Protein AF-A0A4Y1QX73-F1 (afdb_monomer_lite)

Secondary structure (DSSP, 8-state):
--TTGGG-TT----SEEE--SSTTS--GGGGGG-TT--EEEEEE-GGG--SHHHHHHT-GGG-TTEEEEEEE-SS--HHHHHHHHHHH---TT--EEEEE----

InterPro domains:
  IPR056789 R13L1/DRL21-like, LRR repeat region [PF25019] (28-101)

Radius of gyration: 12.57 Å; chains: 1; bounding box: 24×31×30 Å

Foldseek 3Di:
DAALPLVPLQDAEDQEDEADQDNRHHHLLSLLSNLNYAEHYEYEQCVSCPDLQSLLSNPLQNNLRYQEYEYYHDDDDPVVVVSNVVRNDHHPNHNYYHYYDPDD

Organism: Prunus dulcis (NCBI:txid3755)

Sequence (104 aa):
MPPQLGRLTNLQSLPNFVVGKGSDESGIREIGSLSHLRGTLSLSRLENVIDAEDARKADLKSKERVDELVLEWSDNTQETQLGVLDRLEPHRKLEKLIIRGMLD

pLDDT: mean 93.5, std 8.96, range [50.06, 98.56]

Structure (mmCIF, N/CA/C/O backbone):
data_AF-A0A4Y1QX73-F1
#
_entry.id   AF-A0A4Y1QX73-F1
#
loop_
_atom_site.group_PDB
_atom_site.id
_atom_site.type_symbol
_atom_site.label_atom_id
_atom_site.label_alt_id
_atom_site.label_comp_id
_atom_site.label_asym_id
_atom_site.label_entity_id
_atom_site.label_seq_id
_atom_site.pdbx_PDB_ins_code
_atom_site.Cartn_x
_atom_site.Cartn_y
_atom_site.Cartn_z
_atom_site.occupancy
_atom_site.B_iso_or_equiv
_atom_site.auth_seq_id
_atom_site.auth_comp_id
_atom_site.auth_asym_id
_atom_site.auth_atom_id
_atom_site.pdbx_PDB_model_num
ATOM 1 N N . MET A 1 1 ? -2.336 9.765 -7.804 1.00 94.56 1 MET A N 1
ATOM 2 C CA . MET A 1 1 ? -2.667 10.514 -6.566 1.00 94.56 1 MET A CA 1
ATOM 3 C C . MET A 1 1 ? -1.817 11.775 -6.490 1.00 94.56 1 MET A C 1
ATOM 5 O O . MET A 1 1 ? -0.683 11.683 -6.948 1.00 94.56 1 MET A O 1
ATOM 9 N N . PRO A 1 2 ? -2.304 12.919 -5.959 1.00 94.06 2 PRO A N 1
ATOM 10 C CA . PRO A 1 2 ? -1.471 14.115 -5.820 1.00 94.06 2 PRO A CA 1
ATOM 11 C C . PRO A 1 2 ? -0.269 13.815 -4.915 1.00 94.06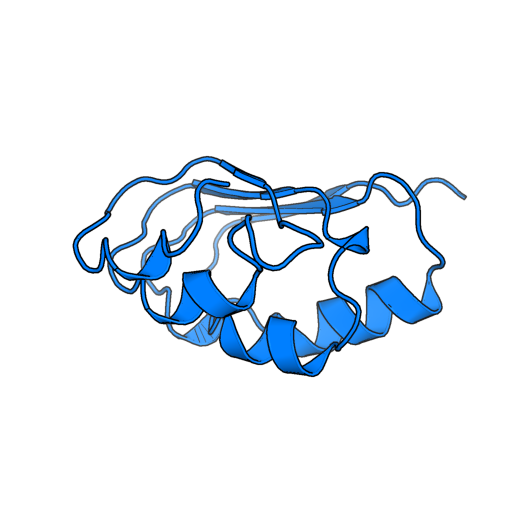 2 PRO A C 1
ATOM 13 O O . PRO A 1 2 ? -0.400 12.976 -4.022 1.00 94.06 2 PRO A O 1
ATOM 16 N N . PRO A 1 3 ? 0.885 14.465 -5.131 1.00 95.69 3 PRO A N 1
ATOM 17 C CA . PRO A 1 3 ? 2.078 14.197 -4.345 1.00 95.69 3 PRO A CA 1
ATOM 18 C C . PRO A 1 3 ? 1.844 14.561 -2.875 1.00 95.69 3 PRO A C 1
ATOM 20 O O . PRO A 1 3 ? 1.100 15.492 -2.562 1.00 95.69 3 PRO A O 1
ATOM 23 N N . GLN A 1 4 ? 2.529 13.855 -1.971 1.00 95.75 4 GLN A N 1
ATOM 24 C CA . GLN A 1 4 ? 2.503 14.109 -0.523 1.00 95.75 4 GLN A CA 1
ATOM 25 C C . GLN A 1 4 ? 1.122 13.910 0.137 1.00 95.75 4 GLN A C 1
ATOM 27 O O . GLN A 1 4 ? 0.855 14.506 1.186 1.00 95.75 4 GLN A O 1
ATOM 32 N N . LEU A 1 5 ? 0.240 13.077 -0.438 1.00 97.00 5 LEU A N 1
ATOM 33 C CA . LEU A 1 5 ? -1.065 12.746 0.154 1.00 97.00 5 LEU A CA 1
ATOM 34 C C . LEU A 1 5 ? -0.939 12.258 1.609 1.00 97.00 5 LEU A C 1
ATOM 36 O O . LEU A 1 5 ? -1.809 12.547 2.430 1.00 97.00 5 LEU A O 1
ATOM 40 N N . GLY A 1 6 ? 0.168 11.599 1.959 1.00 97.19 6 GLY A N 1
ATOM 41 C CA . GLY A 1 6 ? 0.484 11.127 3.304 1.00 97.19 6 GLY A CA 1
ATOM 42 C C . GLY A 1 6 ? 0.575 12.233 4.362 1.00 97.19 6 GLY A C 1
ATOM 43 O O . GLY A 1 6 ? 0.535 11.936 5.557 1.00 97.19 6 GLY A O 1
ATOM 44 N N . ARG A 1 7 ? 0.635 13.514 3.970 1.00 97.94 7 ARG A N 1
ATOM 45 C CA . ARG A 1 7 ? 0.535 14.656 4.898 1.00 97.94 7 ARG A CA 1
ATOM 46 C C . ARG A 1 7 ? -0.870 14.847 5.468 1.00 97.94 7 ARG A C 1
ATOM 48 O O . ARG A 1 7 ? -1.021 15.521 6.485 1.00 97.94 7 ARG A O 1
ATOM 55 N N . LEU A 1 8 ? -1.894 14.254 4.854 1.00 97.81 8 LEU A N 1
ATOM 56 C CA . LEU A 1 8 ? -3.273 14.280 5.341 1.00 97.81 8 LEU A CA 1
ATOM 57 C C . LEU A 1 8 ? -3.475 13.244 6.459 1.00 97.81 8 LEU A C 1
ATOM 59 O O . LEU A 1 8 ? -4.311 12.354 6.355 1.00 97.81 8 LEU A O 1
ATOM 63 N N . THR A 1 9 ? -2.714 13.346 7.546 1.00 96.88 9 THR A N 1
ATOM 64 C CA . THR A 1 9 ? -2.662 12.320 8.606 1.00 96.88 9 THR A CA 1
ATOM 65 C C . THR A 1 9 ? -4.013 12.050 9.277 1.00 96.88 9 THR A C 1
ATOM 67 O O . THR A 1 9 ? -4.266 10.933 9.711 1.00 96.88 9 THR A O 1
ATOM 70 N N . ASN A 1 10 ? -4.917 13.036 9.294 1.00 97.75 10 ASN A N 1
ATOM 71 C CA . ASN A 1 10 ? -6.285 12.919 9.818 1.00 97.75 10 ASN A CA 1
ATOM 72 C C . ASN A 1 10 ? -7.323 12.416 8.797 1.00 97.75 10 ASN A C 1
ATOM 74 O O . ASN A 1 10 ? -8.521 12.414 9.097 1.00 97.75 10 ASN A O 1
ATOM 78 N N . LEU A 1 11 ? -6.902 12.015 7.593 1.00 98.12 11 LEU A N 1
ATOM 79 C CA . LEU A 1 11 ? -7.802 11.513 6.558 1.00 98.12 11 LEU A CA 1
ATOM 80 C C . LEU A 1 11 ? -8.484 10.222 7.023 1.00 98.12 11 LEU A C 1
ATOM 82 O O . LEU A 1 11 ? -7.830 9.269 7.439 1.00 98.12 11 LEU A O 1
ATOM 86 N N . GLN A 1 12 ? -9.816 10.203 6.952 1.00 98.12 12 GLN A N 1
ATOM 87 C CA . GLN A 1 12 ? -10.617 9.072 7.428 1.00 98.12 12 GLN A CA 1
ATOM 88 C C . GLN A 1 12 ? -11.139 8.201 6.291 1.00 98.12 12 GLN A C 1
ATOM 90 O O . GLN A 1 12 ? -11.223 6.992 6.447 1.00 98.12 12 GLN A O 1
ATOM 95 N N . SER A 1 13 ? -11.486 8.801 5.154 1.00 95.25 13 SER A N 1
ATOM 96 C CA . SER A 1 13 ? -12.064 8.095 4.013 1.00 95.25 13 SER A CA 1
ATOM 97 C C . SER A 1 13 ? -11.208 8.337 2.782 1.00 95.25 13 SER A C 1
ATOM 99 O O . SER A 1 13 ? -10.992 9.487 2.396 1.00 95.25 13 SER A O 1
ATOM 101 N N . LEU A 1 14 ? -10.750 7.252 2.166 1.00 97.44 14 LEU A N 1
ATOM 102 C CA . LEU A 1 14 ? -10.049 7.262 0.889 1.00 97.44 14 LEU A CA 1
ATOM 103 C C . LEU A 1 14 ? -10.433 5.994 0.113 1.00 97.44 14 LEU A C 1
ATOM 105 O O . LEU A 1 14 ? -9.727 4.993 0.198 1.00 97.44 14 LEU A O 1
ATOM 109 N N . PRO A 1 15 ? -11.562 6.010 -0.616 1.00 93.69 15 PRO A N 1
ATOM 110 C CA . PRO A 1 15 ? -12.119 4.792 -1.203 1.00 93.69 15 PRO A CA 1
ATOM 111 C C . PRO A 1 15 ? -11.229 4.179 -2.290 1.00 93.69 15 PRO A C 1
ATOM 113 O O . PRO A 1 15 ? -11.273 2.973 -2.506 1.00 93.69 15 PRO A O 1
ATOM 116 N N . ASN A 1 16 ? -10.408 4.985 -2.969 1.00 97.94 16 ASN A N 1
ATOM 117 C CA . ASN A 1 16 ? -9.434 4.506 -3.945 1.00 97.94 16 ASN A CA 1
ATOM 118 C C . ASN A 1 16 ? -8.136 5.306 -3.829 1.00 97.94 16 ASN A C 1
ATOM 120 O O . ASN A 1 16 ? -8.174 6.535 -3.886 1.00 97.94 16 ASN A O 1
ATOM 124 N N . PHE A 1 17 ? -7.007 4.612 -3.711 1.00 98.31 17 PHE A N 1
ATOM 125 C CA . PHE A 1 17 ? -5.649 5.119 -3.836 1.00 98.31 17 PHE A CA 1
ATOM 126 C C . PHE A 1 17 ? -5.037 4.603 -5.142 1.00 98.31 17 PHE A C 1
ATOM 128 O O . PHE A 1 17 ? -4.708 3.427 -5.272 1.00 98.31 17 PHE A O 1
ATOM 135 N N . VAL A 1 18 ? -4.849 5.508 -6.106 1.00 97.50 18 VAL A N 1
ATOM 136 C CA . VAL A 1 18 ? -4.159 5.209 -7.368 1.00 97.50 18 VAL A CA 1
ATOM 137 C C . VAL A 1 18 ? -2.654 5.353 -7.156 1.00 97.50 18 VAL A C 1
ATOM 139 O O . VAL A 1 18 ? -2.172 6.486 -7.010 1.00 97.50 18 VAL A O 1
ATOM 142 N N . VAL A 1 19 ? -1.932 4.231 -7.142 1.00 97.50 19 VAL A N 1
ATOM 143 C CA . VAL A 1 19 ? -0.484 4.186 -6.896 1.00 97.50 19 VAL A CA 1
ATOM 144 C C . VAL A 1 19 ? 0.264 4.875 -8.033 1.00 97.50 19 VAL A C 1
ATOM 146 O O . VAL A 1 19 ? 0.145 4.494 -9.198 1.00 97.50 19 VAL A O 1
ATOM 149 N N . GLY A 1 20 ? 1.018 5.918 -7.685 1.00 96.62 20 GLY A N 1
ATOM 150 C CA . GLY A 1 20 ? 1.855 6.661 -8.619 1.00 96.62 20 GLY A CA 1
ATOM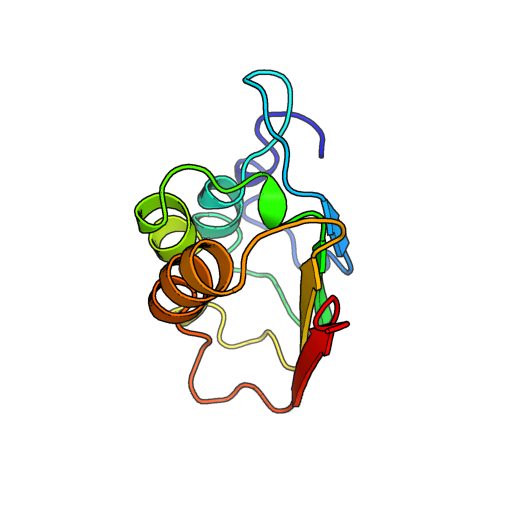 151 C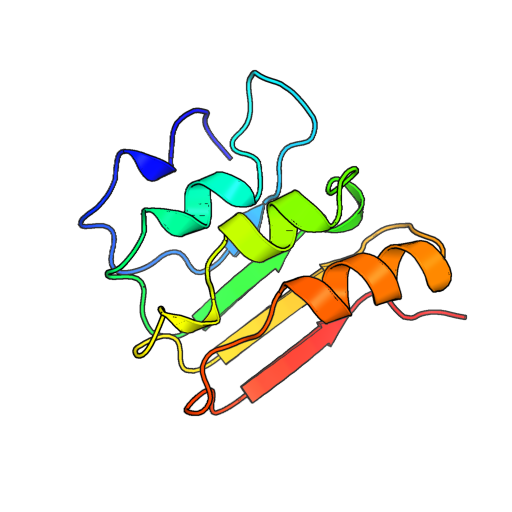 C . GLY A 1 20 ? 3.177 5.964 -8.933 1.00 96.62 20 GLY A C 1
ATOM 152 O O . GLY A 1 20 ? 3.711 5.238 -8.094 1.00 96.62 20 GLY A O 1
ATOM 153 N N . LYS A 1 21 ? 3.711 6.207 -10.134 1.00 90.31 21 LYS A N 1
ATOM 154 C CA . LYS A 1 21 ? 5.000 5.650 -10.600 1.00 90.31 21 LYS A CA 1
ATOM 155 C C . LYS A 1 21 ? 6.165 6.633 -10.436 1.00 90.31 21 LYS A C 1
ATOM 157 O O . LYS A 1 21 ? 7.315 6.213 -10.342 1.00 90.31 21 LYS A O 1
ATOM 162 N N . GLY A 1 22 ? 5.877 7.934 -10.456 1.00 87.31 22 GLY A N 1
ATOM 163 C CA . GLY A 1 22 ? 6.875 9.007 -10.462 1.00 87.31 22 GLY A CA 1
ATOM 164 C C . GLY A 1 22 ? 6.935 9.813 -9.165 1.00 87.31 22 GLY A C 1
ATOM 165 O O . GLY A 1 22 ? 6.118 9.636 -8.267 1.00 87.31 22 GLY A O 1
ATOM 166 N N . SER A 1 23 ? 7.891 10.742 -9.093 1.00 85.31 23 SER A N 1
ATOM 167 C CA . SER A 1 23 ? 8.062 11.675 -7.966 1.00 85.31 23 SER A CA 1
ATOM 168 C C . SER A 1 23 ? 6.897 12.646 -7.780 1.00 85.31 23 SER A C 1
ATOM 170 O O . SER A 1 23 ? 6.679 13.145 -6.678 1.00 85.31 23 SER A O 1
ATOM 172 N N . ASP A 1 24 ? 6.157 12.909 -8.856 1.00 93.06 24 ASP A N 1
ATOM 173 C CA . ASP A 1 24 ? 5.085 13.907 -8.889 1.00 93.06 24 ASP A CA 1
ATOM 174 C C . ASP A 1 24 ? 3.726 13.303 -8.502 1.00 93.06 24 ASP A C 1
ATOM 176 O O . ASP A 1 24 ? 2.688 13.960 -8.569 1.00 93.06 24 ASP A O 1
ATOM 180 N N . GLU A 1 25 ? 3.729 12.044 -8.066 1.00 95.69 25 GLU A N 1
ATOM 181 C CA . GLU A 1 25 ? 2.559 11.291 -7.646 1.00 95.69 25 GLU A CA 1
ATOM 182 C C . GLU A 1 25 ? 2.835 10.602 -6.304 1.00 95.69 25 GLU A C 1
ATOM 184 O O . GLU A 1 25 ? 3.961 10.213 -5.996 1.00 95.69 25 GLU A O 1
ATOM 189 N N . SER A 1 26 ? 1.802 10.395 -5.488 1.00 97.38 26 SER A N 1
ATOM 190 C CA . SER A 1 26 ? 1.965 9.586 -4.276 1.00 97.38 26 SER A CA 1
ATOM 191 C C . SER A 1 26 ? 2.126 8.101 -4.613 1.00 97.38 26 SER A C 1
ATOM 193 O O . SER A 1 26 ? 1.214 7.461 -5.142 1.00 97.38 26 SER A O 1
ATOM 195 N N . GLY A 1 27 ? 3.283 7.547 -4.251 1.00 97.56 27 GLY A N 1
ATOM 196 C CA . GLY A 1 27 ? 3.530 6.107 -4.226 1.00 97.56 27 GLY A CA 1
ATOM 197 C C . GLY A 1 27 ? 2.903 5.429 -3.004 1.00 97.56 27 GLY A C 1
ATOM 198 O O . GLY A 1 27 ? 2.493 6.083 -2.044 1.00 97.56 27 GLY A O 1
ATOM 199 N N . ILE A 1 28 ? 2.871 4.096 -3.013 1.00 97.88 28 ILE A N 1
ATOM 200 C CA . ILE A 1 28 ? 2.169 3.281 -2.007 1.00 97.88 28 ILE A CA 1
ATOM 201 C C . ILE A 1 28 ? 2.646 3.522 -0.559 1.00 97.88 28 ILE A C 1
ATOM 203 O O . ILE A 1 28 ? 1.853 3.474 0.379 1.00 97.88 28 ILE A O 1
ATOM 207 N N . ARG A 1 29 ? 3.924 3.880 -0.375 1.00 97.31 29 ARG A N 1
ATOM 208 C CA . ARG A 1 29 ? 4.524 4.209 0.931 1.00 97.31 29 ARG A CA 1
ATOM 209 C C . ARG A 1 29 ? 3.818 5.354 1.673 1.00 97.31 29 ARG A C 1
ATOM 211 O O . ARG A 1 29 ? 3.869 5.407 2.896 1.00 97.31 29 ARG A O 1
ATOM 218 N N . GLU A 1 30 ? 3.147 6.255 0.954 1.00 97.94 30 GLU A N 1
ATOM 219 C CA . GLU A 1 30 ? 2.419 7.396 1.533 1.00 97.94 30 GLU A CA 1
ATOM 220 C C . GLU A 1 30 ? 1.197 6.958 2.357 1.00 97.94 30 GLU A C 1
ATOM 222 O O . GLU A 1 30 ? 0.750 7.694 3.230 1.00 97.94 30 GLU A O 1
ATOM 227 N N . ILE A 1 31 ? 0.674 5.749 2.129 1.00 98.12 31 ILE A N 1
ATOM 228 C CA . ILE A 1 31 ? -0.436 5.184 2.913 1.00 98.12 31 ILE A CA 1
ATOM 229 C C . ILE A 1 31 ? -0.014 4.934 4.366 1.00 98.12 31 ILE A C 1
ATOM 231 O O . ILE A 1 31 ? -0.852 4.994 5.270 1.00 98.12 31 ILE A O 1
ATOM 235 N N . GLY A 1 32 ? 1.281 4.707 4.611 1.00 98.19 32 GLY A N 1
ATOM 236 C CA . GLY A 1 32 ? 1.824 4.432 5.940 1.00 98.19 32 GLY A CA 1
ATOM 237 C C . GLY A 1 32 ? 1.409 5.471 6.979 1.00 98.19 32 GLY A C 1
ATOM 238 O O . GLY A 1 32 ? 0.994 5.104 8.077 1.00 98.19 32 GLY A O 1
ATOM 239 N N . SER A 1 33 ? 1.416 6.756 6.614 1.00 98.25 33 SER A N 1
ATOM 240 C CA . SER A 1 33 ? 1.070 7.863 7.515 1.00 98.25 33 SER A CA 1
ATOM 241 C C . SER A 1 33 ? -0.433 8.145 7.639 1.00 98.25 33 SER A C 1
ATOM 243 O O . SER A 1 33 ? -0.833 8.928 8.502 1.00 98.25 33 SER A O 1
ATOM 245 N N . LEU A 1 34 ? -1.283 7.512 6.825 1.00 98.12 34 LEU A N 1
ATOM 246 C CA . LEU A 1 34 ? -2.740 7.685 6.843 1.00 98.12 34 LEU A CA 1
ATOM 247 C C . LEU A 1 34 ? -3.388 6.736 7.868 1.00 98.12 34 LEU A C 1
ATOM 249 O O . LEU A 1 34 ? -4.145 5.827 7.531 1.00 98.12 34 LEU A O 1
ATOM 253 N N . SER A 1 35 ? -3.058 6.911 9.146 1.00 96.56 35 SER A N 1
ATOM 254 C CA . SER A 1 35 ? -3.435 5.990 10.233 1.00 96.56 35 SER A CA 1
ATOM 255 C C . SER A 1 35 ? -4.937 5.952 10.550 1.00 96.56 35 SER A C 1
ATOM 257 O O . SER A 1 35 ? -5.418 4.996 11.156 1.00 96.56 35 SER A O 1
ATOM 259 N N . HIS A 1 36 ? -5.692 6.981 10.155 1.00 98.00 36 HIS A N 1
ATOM 260 C CA . HIS A 1 36 ? -7.111 7.132 10.491 1.00 98.00 36 HIS A CA 1
ATOM 261 C C . HIS A 1 36 ? -8.090 6.625 9.425 1.00 98.00 36 HIS A C 1
ATOM 263 O O . HIS A 1 36 ? -9.311 6.745 9.634 1.00 98.00 36 HIS A O 1
ATOM 269 N N . LEU A 1 37 ? -7.561 6.045 8.338 1.00 98.38 37 LEU A N 1
ATOM 270 C CA . LEU A 1 37 ? -8.344 5.424 7.274 1.00 98.38 37 LEU A CA 1
ATOM 271 C C . LEU A 1 37 ? -9.285 4.359 7.830 1.00 98.38 37 LEU A C 1
ATOM 273 O O . LEU A 1 37 ? -8.929 3.612 8.745 1.00 98.38 37 LEU A O 1
ATOM 277 N N . ARG A 1 38 ? -10.494 4.315 7.274 1.00 97.94 38 ARG A N 1
ATOM 278 C CA . ARG A 1 38 ? -11.526 3.359 7.660 1.00 97.94 38 ARG A CA 1
ATOM 279 C C . ARG A 1 38 ? -12.452 2.977 6.515 1.00 97.94 38 ARG A C 1
ATOM 281 O O . ARG A 1 38 ? -12.525 3.700 5.521 1.00 97.94 38 ARG A O 1
ATOM 288 N N . GLY A 1 39 ? -13.206 1.899 6.710 1.00 97.81 39 GLY A N 1
ATOM 289 C CA . GLY A 1 39 ? -14.127 1.366 5.713 1.00 97.81 39 GLY A CA 1
ATOM 290 C C . GLY A 1 39 ? -13.369 0.709 4.565 1.00 97.81 39 GLY A C 1
ATOM 291 O O . GLY A 1 39 ? -12.398 -0.012 4.792 1.00 97.81 39 GLY A O 1
ATOM 292 N N . THR A 1 40 ? -13.800 0.966 3.332 1.00 98.19 40 THR A N 1
ATOM 293 C CA . THR A 1 40 ? -13.180 0.395 2.133 1.00 98.19 40 THR A CA 1
ATOM 294 C C . THR A 1 40 ? -11.962 1.202 1.682 1.00 98.19 40 THR A C 1
ATOM 296 O O . THR A 1 40 ? -12.040 2.421 1.513 1.00 98.19 40 THR A O 1
ATOM 299 N N . LEU A 1 41 ? -10.863 0.504 1.402 1.00 98.56 41 LEU A N 1
ATOM 300 C CA . LEU A 1 41 ? -9.672 1.028 0.739 1.00 98.56 41 LEU A CA 1
ATOM 301 C C . LEU A 1 41 ? -9.390 0.201 -0.522 1.00 98.56 41 LEU A C 1
ATOM 303 O O . LEU A 1 41 ? -9.045 -0.974 -0.423 1.00 98.56 41 LEU A O 1
ATOM 307 N N . SER A 1 42 ? -9.504 0.799 -1.709 1.00 98.50 42 SER A N 1
ATOM 308 C CA . SER A 1 42 ? -8.953 0.211 -2.939 1.00 98.50 42 SER A CA 1
ATOM 309 C C . SER A 1 42 ? -7.548 0.745 -3.209 1.00 98.50 42 SER A C 1
ATOM 311 O O . SER A 1 42 ? -7.316 1.950 -3.112 1.00 98.50 42 SER A O 1
ATOM 313 N N . LEU A 1 43 ? -6.616 -0.142 -3.547 1.00 98.25 43 LEU A N 1
ATOM 314 C CA . LEU A 1 43 ? -5.280 0.163 -4.043 1.00 98.25 43 LEU A CA 1
ATOM 315 C C . LEU A 1 43 ? -5.212 -0.260 -5.508 1.00 98.25 43 LEU A C 1
ATOM 317 O O . LEU A 1 43 ? -5.168 -1.451 -5.817 1.00 98.25 43 LEU A O 1
ATOM 321 N N . SER A 1 44 ? -5.197 0.722 -6.404 1.00 96.50 44 SER A N 1
ATOM 322 C CA . SER A 1 44 ? -5.178 0.491 -7.848 1.00 96.50 44 SER A CA 1
ATOM 323 C C . SER A 1 44 ? -3.829 0.833 -8.468 1.00 96.50 44 SER A C 1
ATOM 325 O O . SER A 1 44 ? -3.085 1.680 -7.962 1.00 96.50 44 SER A O 1
ATOM 327 N N . ARG A 1 45 ? -3.541 0.184 -9.602 1.00 95.19 45 ARG A N 1
ATOM 328 C CA . ARG A 1 45 ? -2.273 0.279 -10.339 1.00 95.19 45 ARG A CA 1
ATOM 329 C C . ARG A 1 45 ? -1.076 -0.224 -9.539 1.00 95.19 45 ARG A C 1
ATOM 331 O O . ARG A 1 45 ? -0.008 0.394 -9.532 1.00 95.19 45 ARG A O 1
ATOM 338 N N . LEU A 1 46 ? -1.254 -1.339 -8.835 1.00 95.88 46 LEU A N 1
ATOM 339 C CA . LEU A 1 46 ? -0.195 -1.940 -8.024 1.00 95.88 46 LEU A CA 1
ATOM 340 C C . LEU A 1 46 ? 1.010 -2.406 -8.859 1.00 95.88 46 LEU A C 1
ATOM 342 O O . LEU A 1 46 ? 2.090 -2.582 -8.301 1.00 95.88 46 LEU A O 1
ATOM 346 N N . GLU A 1 47 ? 0.886 -2.509 -10.187 1.00 93.31 47 GLU A N 1
ATOM 347 C CA . GLU A 1 47 ? 2.017 -2.681 -11.110 1.00 93.31 47 GLU A CA 1
ATOM 348 C C . GLU A 1 47 ? 3.064 -1.554 -11.040 1.00 93.31 47 GLU A C 1
ATOM 350 O O . GLU A 1 47 ? 4.205 -1.738 -11.457 1.00 93.31 47 GLU A O 1
ATOM 355 N N . ASN A 1 48 ? 2.716 -0.393 -10.477 1.00 94.81 48 ASN A N 1
ATOM 356 C CA . ASN A 1 48 ? 3.655 0.712 -10.280 1.00 94.81 48 ASN A CA 1
ATOM 357 C C . ASN A 1 48 ? 4.577 0.524 -9.061 1.00 94.81 48 ASN A C 1
ATOM 359 O O . ASN A 1 48 ? 5.488 1.330 -8.860 1.00 94.81 48 ASN A O 1
ATOM 363 N N . VAL A 1 49 ? 4.366 -0.510 -8.239 1.00 94.31 49 VAL A N 1
ATOM 364 C CA . VAL A 1 49 ? 5.239 -0.826 -7.101 1.00 94.31 49 VAL A CA 1
ATOM 365 C C . VAL A 1 49 ? 6.465 -1.592 -7.602 1.00 94.31 49 VAL A C 1
ATOM 367 O O . VAL A 1 49 ? 6.406 -2.794 -7.830 1.00 94.31 49 VAL A O 1
ATOM 370 N N . ILE A 1 50 ? 7.581 -0.880 -7.777 1.00 89.69 50 ILE A N 1
ATOM 371 C CA . ILE A 1 50 ? 8.840 -1.458 -8.281 1.00 89.69 50 ILE A CA 1
ATOM 372 C C . ILE A 1 50 ? 9.620 -2.183 -7.175 1.00 89.69 50 ILE A C 1
ATOM 374 O O . ILE A 1 50 ? 10.186 -3.245 -7.407 1.00 89.69 50 ILE A O 1
ATOM 378 N N . ASP A 1 51 ? 9.649 -1.607 -5.972 1.00 92.38 51 ASP A N 1
ATOM 379 C CA . ASP A 1 51 ? 10.285 -2.201 -4.796 1.00 92.38 51 ASP A CA 1
ATOM 380 C C . ASP A 1 51 ? 9.203 -2.749 -3.860 1.00 92.38 51 ASP A C 1
ATOM 382 O O . ASP A 1 51 ? 8.422 -1.988 -3.283 1.00 92.38 51 ASP A O 1
ATOM 386 N N . ALA A 1 52 ? 9.160 -4.071 -3.689 1.00 93.38 52 ALA A N 1
ATOM 387 C CA . ALA A 1 52 ? 8.210 -4.729 -2.796 1.00 93.38 52 ALA A CA 1
ATOM 388 C C . ALA A 1 52 ? 8.322 -4.230 -1.341 1.00 93.38 52 ALA A C 1
ATOM 390 O O . ALA A 1 52 ? 7.337 -4.230 -0.601 1.00 93.38 52 ALA A O 1
ATOM 391 N N . GLU A 1 53 ? 9.484 -3.727 -0.919 1.00 95.44 53 GLU A N 1
ATOM 392 C CA . GLU A 1 53 ? 9.656 -3.155 0.417 1.00 95.44 53 GLU A CA 1
ATOM 393 C C . GLU A 1 53 ? 8.872 -1.849 0.611 1.00 95.44 53 GLU A C 1
ATOM 395 O O . GLU A 1 53 ? 8.547 -1.491 1.748 1.00 95.44 53 GLU A O 1
ATOM 400 N N . ASP A 1 54 ? 8.509 -1.142 -0.464 1.00 96.19 54 ASP A N 1
ATOM 401 C CA . ASP A 1 54 ? 7.601 0.002 -0.373 1.00 96.19 54 ASP A CA 1
ATOM 402 C C . ASP A 1 54 ? 6.171 -0.416 -0.041 1.00 96.19 54 ASP A C 1
ATOM 404 O O . ASP A 1 54 ? 5.482 0.322 0.666 1.00 96.19 54 ASP A O 1
ATOM 408 N N . ALA A 1 55 ? 5.738 -1.602 -0.476 1.00 97.62 55 ALA A N 1
ATOM 409 C CA . ALA A 1 55 ? 4.432 -2.137 -0.108 1.00 97.62 55 ALA A CA 1
ATOM 410 C C . ALA A 1 55 ? 4.336 -2.363 1.406 1.00 97.62 55 ALA A C 1
ATOM 412 O O . ALA A 1 55 ? 3.336 -1.988 2.017 1.00 97.62 55 ALA A O 1
ATOM 413 N N . ARG A 1 56 ? 5.420 -2.830 2.044 1.00 98.06 56 ARG A N 1
ATOM 414 C CA . ARG A 1 56 ? 5.484 -2.939 3.512 1.00 98.06 56 ARG A CA 1
ATOM 415 C C . ARG A 1 56 ? 5.322 -1.585 4.203 1.00 98.06 56 ARG A C 1
ATOM 417 O O . ARG A 1 56 ? 4.712 -1.504 5.265 1.00 98.06 56 ARG A O 1
ATOM 424 N N . LYS A 1 57 ? 5.835 -0.501 3.609 1.00 98.19 57 LYS A N 1
ATOM 425 C CA . LYS A 1 57 ? 5.724 0.861 4.171 1.00 98.19 57 LYS A CA 1
ATOM 426 C C . LYS A 1 57 ? 4.303 1.425 4.116 1.00 98.19 57 LYS A C 1
ATOM 428 O O . LYS A 1 57 ? 4.033 2.394 4.818 1.00 98.19 57 LYS A O 1
ATOM 433 N N . ALA A 1 58 ? 3.395 0.831 3.338 1.00 98.06 58 ALA A N 1
ATOM 434 C CA . ALA A 1 58 ? 1.970 1.158 3.414 1.00 98.06 58 ALA A CA 1
ATOM 435 C C . ALA A 1 58 ? 1.381 0.838 4.799 1.00 98.06 58 ALA A C 1
ATOM 437 O O . ALA A 1 58 ? 0.375 1.432 5.201 1.00 98.06 58 ALA A O 1
ATOM 438 N N . ASP A 1 59 ? 2.026 -0.082 5.531 1.00 98.31 59 ASP A N 1
ATOM 439 C CA . ASP A 1 59 ? 1.684 -0.469 6.896 1.00 98.31 59 ASP A CA 1
ATOM 440 C C . ASP A 1 59 ? 0.184 -0.770 7.026 1.00 98.31 59 ASP A C 1
ATOM 442 O O . ASP A 1 59 ? -0.519 -0.223 7.877 1.00 98.31 59 ASP A O 1
ATOM 446 N N . LEU A 1 60 ? -0.352 -1.591 6.112 1.00 98.44 60 LEU A N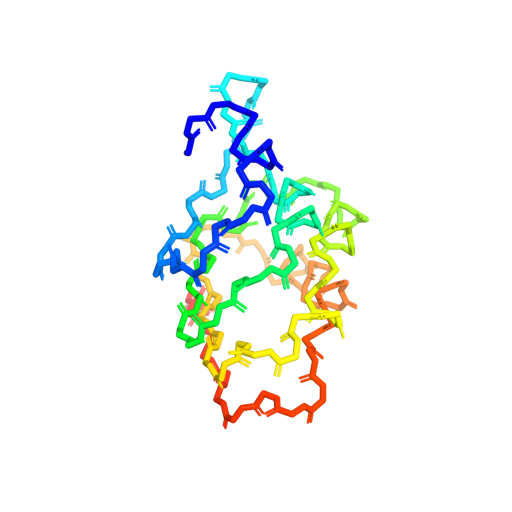 1
ATOM 447 C CA . LEU A 1 60 ? -1.768 -1.983 6.149 1.00 98.44 60 LEU A CA 1
ATOM 448 C C . LEU A 1 60 ? -2.088 -2.771 7.422 1.00 98.44 60 LEU A C 1
ATOM 450 O O . LEU A 1 60 ? -3.218 -2.748 7.909 1.00 98.44 60 LEU A O 1
ATOM 454 N N . LYS A 1 61 ? -1.065 -3.390 8.010 1.00 98.06 61 LYS A N 1
ATOM 455 C CA . LYS A 1 61 ? -1.105 -4.059 9.301 1.00 98.06 61 LYS A CA 1
ATOM 456 C C . LYS A 1 61 ? -1.475 -3.144 10.459 1.00 98.06 61 LYS A C 1
ATOM 458 O O . LYS A 1 61 ? -1.953 -3.672 11.448 1.00 98.06 61 LYS A O 1
ATOM 463 N N . SER A 1 62 ? -1.287 -1.825 10.386 1.00 97.75 62 SER A N 1
ATOM 464 C CA . SER A 1 62 ? -1.734 -0.892 11.437 1.00 97.75 62 SER A CA 1
ATOM 465 C C . SER A 1 62 ? -3.113 -0.281 11.177 1.00 97.75 62 SER A C 1
ATOM 467 O O . SER A 1 62 ? -3.667 0.396 12.046 1.00 97.75 62 SER A O 1
ATOM 469 N N . LYS A 1 63 ? -3.705 -0.516 10.000 1.00 97.81 63 LYS A N 1
ATOM 470 C CA . LYS A 1 63 ? -4.977 0.093 9.584 1.00 97.81 63 LYS A CA 1
ATOM 471 C C . LYS A 1 63 ? -6.173 -0.676 10.148 1.00 97.81 63 LYS A C 1
ATOM 473 O O . LYS A 1 63 ? -6.947 -1.279 9.415 1.00 97.81 63 LYS A O 1
ATOM 478 N N . GLU A 1 64 ? -6.342 -0.643 11.470 1.00 97.19 64 GLU A N 1
ATOM 479 C CA . GLU A 1 64 ? -7.341 -1.468 12.172 1.00 97.19 64 GLU A CA 1
ATOM 480 C C . GLU A 1 64 ? -8.802 -1.202 11.792 1.00 97.19 64 GLU A C 1
ATOM 482 O O . GLU A 1 64 ? -9.658 -2.025 12.105 1.00 97.19 64 GLU A O 1
ATOM 487 N N . ARG A 1 65 ? -9.094 -0.034 11.210 1.00 98.06 65 ARG A N 1
ATOM 488 C CA . ARG A 1 65 ? -10.457 0.404 10.872 1.00 98.06 65 ARG A CA 1
ATOM 489 C C . ARG A 1 65 ? -10.797 0.211 9.395 1.00 98.06 65 ARG A C 1
ATOM 491 O O . ARG A 1 65 ? -11.868 0.635 8.974 1.00 98.06 65 ARG A O 1
ATOM 498 N N . VAL A 1 66 ? -9.866 -0.321 8.602 1.00 98.38 66 VAL A N 1
ATOM 499 C CA . VAL A 1 66 ? -10.131 -0.710 7.217 1.00 98.38 66 VAL A CA 1
ATOM 500 C C . VAL A 1 66 ? -10.791 -2.082 7.245 1.00 98.38 66 VAL A C 1
ATOM 502 O O . VAL A 1 66 ? -10.182 -3.056 7.689 1.00 98.38 66 VAL A O 1
ATOM 505 N N . ASP A 1 67 ? -12.029 -2.129 6.769 1.00 98.06 67 ASP A N 1
ATOM 506 C CA . ASP A 1 67 ? -12.888 -3.314 6.825 1.00 98.06 67 ASP A CA 1
ATOM 507 C C . ASP A 1 67 ? -12.804 -4.105 5.508 1.00 98.06 67 ASP A C 1
ATOM 509 O O . ASP A 1 67 ? -12.816 -5.337 5.502 1.00 98.06 67 ASP A O 1
ATOM 513 N N . GLU A 1 68 ? -12.630 -3.401 4.383 1.00 98.56 68 GLU A N 1
ATOM 514 C CA . GLU A 1 68 ? -12.490 -3.988 3.049 1.00 98.56 68 GLU A CA 1
ATOM 515 C C . GLU A 1 68 ? -11.251 -3.443 2.334 1.00 98.56 68 GLU A C 1
ATOM 517 O O . GLU A 1 68 ? -11.038 -2.232 2.256 1.00 98.56 68 GLU A O 1
ATOM 522 N N . LEU A 1 69 ? -10.460 -4.352 1.766 1.00 98.50 69 LEU A N 1
ATOM 523 C CA . LEU A 1 69 ? -9.294 -4.041 0.951 1.00 98.50 69 LEU A CA 1
ATOM 524 C C . LEU A 1 69 ? -9.499 -4.598 -0.456 1.00 98.50 69 LEU A C 1
ATOM 526 O O . LEU A 1 69 ? -9.774 -5.787 -0.632 1.00 98.50 69 LEU A O 1
ATOM 530 N N . VAL A 1 70 ? -9.331 -3.741 -1.458 1.00 98.00 70 VAL A N 1
ATOM 531 C CA . VAL A 1 70 ? -9.342 -4.133 -2.870 1.00 98.00 70 VAL A CA 1
ATOM 532 C C . VAL A 1 70 ? -7.955 -3.876 -3.442 1.00 98.00 70 VAL A C 1
ATOM 534 O O . VAL A 1 70 ? -7.429 -2.778 -3.309 1.00 98.00 70 VAL A O 1
ATOM 537 N N . LEU A 1 71 ? -7.347 -4.890 -4.045 1.00 97.06 71 LEU A N 1
ATOM 538 C CA . LEU A 1 71 ? -6.027 -4.819 -4.663 1.00 97.06 71 LEU A CA 1
ATOM 539 C C . LEU A 1 71 ? -6.185 -5.031 -6.168 1.00 97.06 71 LEU A C 1
ATOM 541 O O . LEU A 1 71 ? -6.705 -6.068 -6.585 1.00 97.06 71 LEU A O 1
ATOM 545 N N . GLU A 1 72 ? -5.780 -4.052 -6.976 1.00 95.06 72 GLU A N 1
ATOM 546 C CA . GLU A 1 72 ? -6.026 -4.054 -8.422 1.00 95.06 72 GLU A CA 1
ATOM 547 C C . GLU A 1 72 ? -4.727 -3.835 -9.214 1.00 95.06 72 GLU A C 1
ATOM 549 O O . GLU A 1 72 ? -4.042 -2.815 -9.057 1.00 95.06 72 GLU A O 1
ATOM 554 N N . TRP A 1 73 ? -4.429 -4.789 -10.101 1.00 92.25 73 TRP A N 1
ATOM 555 C CA . TRP A 1 73 ? -3.392 -4.700 -11.132 1.00 92.25 73 TRP A CA 1
ATOM 556 C C . TRP A 1 73 ? -4.023 -4.563 -12.517 1.00 92.25 73 TRP A C 1
ATOM 558 O O . TRP A 1 73 ? -5.073 -5.154 -12.781 1.00 92.25 73 TRP A O 1
ATOM 568 N N . SER A 1 74 ? -3.360 -3.819 -13.403 1.00 84.94 74 SER A N 1
ATOM 569 C CA . SER A 1 74 ? -3.774 -3.686 -14.812 1.00 84.94 74 SER A CA 1
ATOM 570 C C . SER A 1 74 ? -2.903 -4.499 -15.776 1.00 84.94 74 SER A C 1
ATOM 572 O O . SER A 1 74 ? -3.389 -4.913 -16.822 1.00 84.94 74 SER A O 1
ATOM 574 N N . ASP A 1 75 ? -1.622 -4.685 -15.444 1.00 76.44 75 ASP A N 1
ATOM 575 C CA . ASP A 1 75 ? -0.613 -5.343 -16.285 1.00 76.44 75 ASP A CA 1
ATOM 576 C C . ASP A 1 75 ? 0.607 -5.703 -15.417 1.00 76.44 75 ASP A C 1
ATOM 578 O O . ASP A 1 75 ? 1.259 -4.797 -14.895 1.00 76.44 75 ASP A O 1
ATOM 582 N N . ASN A 1 76 ? 0.883 -6.992 -15.175 1.00 69.38 76 ASN A N 1
ATOM 583 C CA . ASN A 1 76 ? 2.124 -7.441 -14.528 1.00 69.38 76 ASN A CA 1
ATOM 584 C C . ASN A 1 76 ? 2.329 -8.966 -14.635 1.00 69.38 76 ASN A C 1
ATOM 586 O O . ASN A 1 76 ? 1.383 -9.715 -14.859 1.00 69.38 76 ASN A O 1
ATOM 590 N N . THR A 1 77 ? 3.552 -9.432 -14.365 1.00 75.19 77 THR A N 1
ATOM 591 C CA . THR A 1 77 ? 3.856 -10.862 -14.169 1.00 75.19 77 THR A CA 1
ATOM 592 C C . THR A 1 77 ? 3.419 -11.353 -12.785 1.00 75.19 77 THR A C 1
ATOM 594 O O . THR A 1 77 ? 3.494 -10.605 -11.806 1.00 75.19 77 THR A O 1
ATOM 597 N N . GLN A 1 78 ? 3.036 -12.632 -12.675 1.00 76.81 78 GLN A N 1
ATOM 598 C CA . GLN A 1 78 ? 2.648 -13.244 -11.394 1.00 76.81 78 GLN A CA 1
ATOM 599 C C . GLN A 1 78 ? 3.757 -13.136 -10.329 1.00 76.81 78 GLN A C 1
ATOM 601 O O . GLN A 1 78 ? 3.477 -12.830 -9.174 1.00 76.81 78 GLN A O 1
ATOM 606 N N . GLU A 1 79 ? 5.026 -13.316 -10.706 1.00 77.69 79 GLU A N 1
ATOM 607 C CA . GLU A 1 79 ? 6.171 -13.271 -9.780 1.00 77.69 79 GLU A CA 1
ATOM 608 C C . GLU A 1 79 ? 6.318 -11.904 -9.098 1.00 77.69 79 GLU A C 1
ATOM 610 O O . GLU A 1 79 ? 6.508 -11.818 -7.883 1.00 77.69 79 GLU A O 1
ATOM 615 N N . THR A 1 80 ? 6.172 -10.821 -9.868 1.00 78.62 80 THR A N 1
ATOM 616 C CA . THR A 1 80 ? 6.256 -9.456 -9.328 1.00 78.62 80 THR A CA 1
ATOM 617 C C . THR A 1 80 ? 5.053 -9.149 -8.433 1.00 78.62 80 THR A C 1
ATOM 619 O O . THR A 1 80 ? 5.203 -8.522 -7.382 1.00 78.62 80 THR A O 1
ATOM 622 N N . GLN A 1 81 ? 3.859 -9.624 -8.807 1.00 84.50 81 GLN A N 1
ATOM 623 C CA . GLN A 1 81 ? 2.650 -9.475 -7.990 1.00 84.50 81 GLN A CA 1
ATOM 624 C C . GLN A 1 81 ? 2.785 -10.186 -6.639 1.00 84.50 81 GLN A C 1
ATOM 626 O O . GLN A 1 81 ? 2.462 -9.590 -5.611 1.00 84.50 81 GLN A O 1
ATOM 631 N N . LEU A 1 82 ? 3.305 -11.418 -6.622 1.00 87.94 82 LEU A N 1
ATOM 632 C CA . LEU A 1 82 ? 3.503 -12.201 -5.398 1.00 87.94 82 LEU A CA 1
ATOM 633 C C . LEU A 1 82 ? 4.439 -11.495 -4.413 1.00 87.94 82 LEU A C 1
ATOM 635 O O . LEU A 1 82 ? 4.101 -11.370 -3.239 1.00 87.94 82 LEU A O 1
ATOM 639 N N . GLY A 1 83 ? 5.559 -10.942 -4.891 1.00 92.38 83 GLY A N 1
ATOM 640 C CA . GLY A 1 83 ? 6.482 -10.192 -4.034 1.00 92.38 83 GLY A CA 1
ATOM 641 C C . GLY A 1 83 ? 5.830 -8.980 -3.356 1.00 92.38 83 GLY A C 1
ATOM 642 O O . GLY A 1 83 ? 6.080 -8.716 -2.179 1.00 92.38 83 GLY A O 1
ATOM 643 N N . VAL A 1 84 ? 4.960 -8.257 -4.071 1.00 95.12 84 VAL A N 1
ATOM 644 C CA . VAL A 1 84 ? 4.188 -7.136 -3.508 1.00 95.12 84 VAL A CA 1
ATOM 645 C C . VAL A 1 84 ? 3.130 -7.637 -2.523 1.00 95.12 84 VAL A C 1
ATOM 647 O O . VAL A 1 84 ? 3.025 -7.098 -1.420 1.00 95.12 84 VAL A O 1
ATOM 650 N N . LEU A 1 85 ? 2.370 -8.674 -2.886 1.00 94.50 85 LEU A N 1
ATOM 651 C CA . LEU A 1 85 ? 1.332 -9.276 -2.040 1.00 94.50 85 LEU A CA 1
ATOM 652 C C . LEU A 1 85 ? 1.894 -9.747 -0.692 1.00 94.50 85 LEU A C 1
ATOM 654 O O . LEU A 1 85 ? 1.326 -9.411 0.350 1.00 94.50 85 LEU A O 1
ATOM 658 N N . ASP A 1 86 ? 3.048 -10.414 -0.705 1.00 94.50 86 ASP A N 1
ATOM 659 C CA . ASP A 1 86 ? 3.756 -10.887 0.492 1.00 94.50 86 ASP A CA 1
ATOM 660 C C . ASP A 1 86 ? 4.173 -9.754 1.442 1.00 94.50 86 ASP A C 1
ATOM 662 O O . ASP A 1 86 ? 4.474 -9.994 2.613 1.00 94.50 86 ASP A O 1
ATOM 666 N N . ARG A 1 87 ? 4.239 -8.510 0.956 1.00 97.69 87 ARG A N 1
ATOM 667 C CA . ARG A 1 87 ? 4.682 -7.341 1.728 1.00 97.69 87 ARG A CA 1
ATOM 668 C C . ARG A 1 87 ? 3.551 -6.430 2.181 1.00 97.69 87 ARG A C 1
ATOM 670 O O . ARG A 1 87 ? 3.773 -5.642 3.096 1.00 97.69 87 ARG A O 1
ATOM 677 N N . LEU A 1 88 ? 2.362 -6.525 1.586 1.00 96.44 88 LEU A N 1
ATOM 678 C CA . LEU A 1 88 ? 1.227 -5.668 1.937 1.00 96.44 88 LEU A CA 1
ATOM 679 C C . LEU A 1 88 ? 0.683 -5.941 3.347 1.00 96.44 88 LEU A C 1
ATOM 681 O O . LEU A 1 88 ? 0.272 -4.992 4.005 1.00 96.44 88 LEU A O 1
ATOM 685 N N . GLU A 1 89 ? 0.695 -7.200 3.804 1.00 95.88 89 GLU A N 1
ATOM 686 C CA . GLU A 1 89 ? 0.285 -7.642 5.153 1.00 95.88 89 GLU A CA 1
ATOM 687 C C . GLU A 1 89 ? -0.917 -6.864 5.750 1.00 95.88 89 GLU A C 1
ATOM 689 O O . GLU A 1 89 ? -0.733 -6.026 6.639 1.00 95.88 89 GLU A O 1
ATOM 694 N N . PRO A 1 90 ? -2.166 -7.105 5.306 1.00 97.38 90 PRO A N 1
ATOM 695 C CA . PRO A 1 90 ? -3.329 -6.411 5.857 1.00 97.38 90 PRO A CA 1
ATOM 696 C C . PRO A 1 90 ? -3.544 -6.700 7.351 1.00 97.38 90 PRO A C 1
ATOM 698 O O . PRO A 1 90 ? -3.137 -7.738 7.881 1.00 97.38 90 PRO A O 1
ATOM 701 N N . HIS A 1 91 ? -4.225 -5.786 8.049 1.00 98.44 91 HIS A N 1
ATOM 702 C CA . HIS A 1 91 ? -4.582 -5.993 9.450 1.00 98.44 91 HIS A CA 1
ATOM 703 C C . HIS A 1 91 ? -5.476 -7.236 9.622 1.00 98.44 91 HIS A C 1
ATOM 705 O O . HIS A 1 91 ? -6.406 -7.484 8.862 1.00 98.44 91 HIS A O 1
ATOM 711 N N . ARG A 1 92 ? -5.243 -7.998 10.695 1.00 96.94 92 ARG A N 1
ATOM 712 C CA . ARG A 1 92 ? -5.910 -9.283 10.988 1.00 96.94 92 ARG A CA 1
ATOM 713 C C . ARG A 1 92 ? -7.437 -9.229 11.189 1.00 96.94 92 ARG A C 1
ATOM 715 O O . ARG A 1 92 ? -8.064 -10.277 11.242 1.00 96.94 92 ARG A O 1
ATOM 722 N N . LYS A 1 93 ? -8.011 -8.034 11.376 1.00 96.75 93 LYS A N 1
ATOM 723 C CA . LYS A 1 93 ? -9.468 -7.804 11.494 1.00 96.75 93 LYS A CA 1
ATOM 724 C C . LYS A 1 93 ? -10.134 -7.479 10.147 1.00 96.75 93 LYS A C 1
ATOM 726 O O . LYS A 1 93 ? -11.327 -7.223 10.151 1.00 96.75 93 LYS A O 1
ATOM 731 N N . LEU A 1 94 ? -9.383 -7.446 9.040 1.00 98.31 94 LEU A N 1
ATOM 732 C CA . LEU A 1 94 ? -9.943 -7.186 7.714 1.00 98.31 94 LEU A CA 1
ATOM 733 C C . LEU A 1 94 ? -11.083 -8.174 7.432 1.00 98.31 94 LEU A C 1
ATOM 735 O O . LEU A 1 94 ? -10.886 -9.386 7.517 1.00 98.31 94 LEU A O 1
ATOM 739 N N . GLU A 1 95 ? -12.261 -7.659 7.100 1.00 98.50 95 GLU A N 1
ATOM 740 C CA . GLU A 1 95 ? -13.456 -8.475 6.880 1.00 98.50 95 GLU A CA 1
ATOM 741 C C . GLU A 1 95 ? -13.497 -9.029 5.457 1.00 98.50 95 GLU A C 1
ATOM 743 O O . GLU A 1 95 ? -13.999 -10.129 5.219 1.00 98.50 95 GLU A O 1
ATOM 748 N N . LYS A 1 96 ? -12.955 -8.272 4.495 1.00 98.50 96 LYS A N 1
ATOM 749 C CA . LYS A 1 96 ? -13.004 -8.632 3.081 1.00 98.50 96 LYS A CA 1
ATOM 750 C C . LYS A 1 96 ? -11.744 -8.218 2.333 1.00 98.50 96 LYS A C 1
ATOM 752 O O . LYS A 1 96 ? -11.314 -7.069 2.386 1.00 98.50 96 LYS A O 1
ATOM 757 N N . LEU A 1 97 ? -11.195 -9.164 1.578 1.00 97.62 97 LEU A N 1
ATOM 758 C CA . LEU A 1 97 ? -10.097 -8.948 0.644 1.00 97.62 97 LEU A CA 1
ATOM 759 C C . LEU A 1 97 ? -10.557 -9.315 -0.766 1.00 97.62 97 LEU A C 1
ATOM 761 O O . LEU A 1 97 ? -11.066 -10.414 -0.988 1.00 97.62 97 LEU A O 1
ATOM 765 N N . ILE A 1 98 ? -10.360 -8.408 -1.717 1.00 96.62 98 ILE A N 1
ATOM 766 C CA . ILE A 1 98 ? -10.583 -8.653 -3.142 1.00 96.62 98 ILE A CA 1
ATOM 767 C C . ILE A 1 98 ? -9.271 -8.409 -3.877 1.00 96.62 98 ILE A C 1
ATOM 769 O O . ILE A 1 98 ? -8.657 -7.360 -3.715 1.00 96.62 98 ILE A O 1
ATOM 773 N N . ILE A 1 99 ? -8.876 -9.352 -4.726 1.00 93.75 99 ILE A N 1
ATOM 774 C CA . ILE A 1 99 ? -7.712 -9.229 -5.606 1.00 93.75 99 ILE A CA 1
ATOM 775 C C . ILE A 1 99 ? -8.211 -9.301 -7.051 1.00 93.75 99 ILE A C 1
ATOM 777 O O . ILE A 1 99 ? -8.948 -10.223 -7.405 1.00 93.75 99 ILE A O 1
ATOM 781 N N . ARG A 1 100 ? -7.854 -8.312 -7.875 1.00 90.44 100 ARG A N 1
ATOM 782 C CA . ARG A 1 100 ? -8.245 -8.190 -9.289 1.00 90.44 100 ARG A CA 1
ATOM 783 C C . ARG A 1 100 ? -7.013 -7.979 -10.163 1.00 90.44 100 ARG A C 1
ATOM 785 O O . ARG A 1 100 ? -6.055 -7.343 -9.733 1.00 90.44 100 ARG A O 1
ATOM 792 N N . GLY A 1 101 ? -7.074 -8.470 -11.399 1.00 79.94 101 GLY A N 1
ATOM 793 C CA . GLY A 1 101 ? -5.954 -8.409 -12.345 1.00 79.94 101 GLY A CA 1
ATOM 794 C C . GLY A 1 101 ? -5.220 -9.739 -12.545 1.00 79.94 101 GLY A C 1
ATOM 795 O O . GLY A 1 101 ? -4.221 -9.765 -13.249 1.00 79.94 101 GLY A O 1
ATOM 796 N N . MET A 1 102 ? -5.722 -10.842 -11.972 1.00 61.94 102 MET A N 1
ATOM 797 C CA . MET A 1 102 ? -5.347 -12.195 -12.397 1.00 61.94 102 MET A CA 1
ATOM 798 C C . MET A 1 102 ? -6.204 -12.584 -13.607 1.00 61.94 102 MET A C 1
ATOM 800 O O . MET A 1 102 ? -7.308 -13.104 -13.436 1.00 61.94 102 MET A O 1
ATOM 804 N N . LEU A 1 103 ? -5.737 -12.284 -14.816 1.00 50.06 103 LEU A N 1
ATOM 805 C CA . LEU A 1 103 ? -6.168 -13.007 -16.009 1.00 50.06 103 LEU A CA 1
ATOM 806 C C . LEU A 1 103 ? -4.916 -13.569 -16.690 1.00 50.06 103 LEU A C 1
ATOM 808 O O . LEU A 1 103 ? -4.030 -12.809 -17.072 1.00 50.06 103 LEU A O 1
AT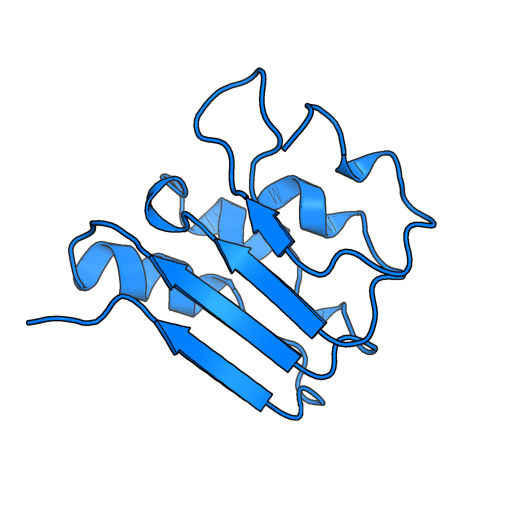OM 812 N N . ASP A 1 104 ? -4.940 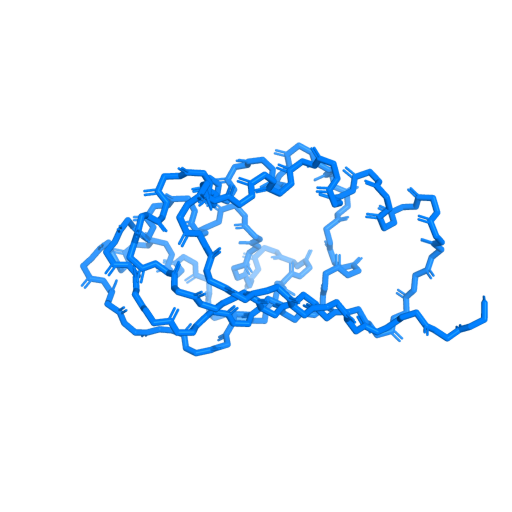-14.902 -16.752 1.00 51.00 104 ASP A N 1
ATOM 813 C CA . ASP A 1 104 ? -4.048 -15.915 -17.336 1.00 51.00 104 ASP A CA 1
ATOM 814 C C . ASP A 1 104 ? -2.654 -16.129 -16.706 1.00 51.00 104 ASP A C 1
ATOM 816 O O . ASP A 1 104 ? -1.670 -15.441 -17.053 1.00 51.00 104 ASP A O 1
#